Protein AF-A0A3R5TR55-F1 (afdb_monomer)

Sequence (119 aa):
MSLTFDVSVYDGDLQSVKTDYPVLFTKDITIIPKLSQFDVINPGEVRNDIYLTLSEAQFERGNKKSQKNVEVVVTVYNSKGKVVEKCIHHGCGEDPLIHFPSCVFYHDNQPKWQETIKV

Nearest PDB structures (foldseek):
  3l4c-assembly1_A  TM=9.268E-01  e=7.815E-06  Homo sapiens
  3l4c-assembly2_B  TM=9.134E-01  e=1.477E-05  Homo sapiens
  8xm7-assembly1_B  TM=7.752E-01  e=5.852E-06  Homo sapiens
  8zj2-assembly1_B  TM=7.527E-01  e=2.634E-05  Homo sapiens

InterPro domains:
  IPR026791 Dedicator of cytokinesis [PTHR45653] (2-119)
  IPR027007 C2 DOCK-type domain [PF14429] (43-119)
  IPR027007 C2 DOCK-type domain [PS51650] (47-119)
  IPR035892 C2 domain superfamily [G3DSA:2.60.40.150] (47-119)

Radius of gyration: 19.53 Å; Cα contacts (8 Å, |Δi|>4): 144; chains: 1; bounding box: 48×42×51 Å

pLDDT: mean 85.96, std 10.66, range [52.81, 97.44]

Mean predicted aligned error: 8.27 Å

Organism: Mytilus galloprovincialis (NCBI:txid29158)

Solvent-accessible surface area (backbone atoms only — not comparable to full-atom values): 7957 Å² total; per-residue (Å²): 138,86,87,86,87,86,87,86,86,78,78,77,54,76,66,54,41,48,69,78,44,47,78,73,69,74,52,98,68,79,83,71,74,79,87,61,86,69,96,69,80,59,91,91,61,90,80,80,76,43,78,47,67,48,51,67,51,81,56,86,57,76,96,52,94,60,51,51,68,46,72,52,74,51,71,52,63,47,100,85,72,45,75,45,71,56,47,37,35,61,78,74,88,58,81,47,30,53,63,49,74,50,78,67,39,79,58,35,41,65,44,67,69,69,46,66,36,38,63

Foldseek 3Di:
DDDDDDDDDDDDDPVVCCVVPVVVVPDPDFDDDPPDDDPDDDVPDPDPKDKDWPFKAADDPPPDPFADWDKDKDFDADPVRDTDAQQKAFDTPDTRHRIDIFDIDDRDRIDGRRGMIID

Secondary structure (DSSP, 8-state):
-----------S-HHHHHHH-TTGGGS---PPPP-S--S-PPTT------EEEE-------TT-SSPPPB--EEE-B-TTS-B-TT-BB-SSSSPPBSEEEPP-BTT-SS----EEEE-

Structure (mmCIF, N/CA/C/O backbone):
data_AF-A0A3R5TR55-F1
#
_entry.id   AF-A0A3R5TR55-F1
#
loop_
_atom_site.group_PDB
_atom_site.id
_atom_site.type_symbol
_atom_site.label_atom_id
_atom_site.label_alt_id
_atom_site.label_comp_id
_atom_site.label_asym_id
_atom_site.label_entity_id
_atom_site.label_seq_id
_atom_site.pdbx_PDB_ins_code
_atom_site.Cartn_x
_atom_site.Cartn_y
_atom_site.Cartn_z
_atom_site.occupancy
_atom_site.B_iso_or_equiv
_atom_site.auth_seq_id
_atom_site.auth_comp_id
_atom_site.auth_asym_id
_atom_site.auth_atom_id
_atom_site.pdbx_PDB_model_num
ATOM 1 N N . MET A 1 1 ? 8.200 18.795 15.076 1.00 59.66 1 MET A N 1
ATOM 2 C CA . MET A 1 1 ? 8.929 18.018 14.054 1.00 59.66 1 MET A CA 1
ATOM 3 C C . MET A 1 1 ? 8.429 18.507 12.707 1.00 59.66 1 MET A C 1
ATOM 5 O O . MET A 1 1 ? 7.226 18.467 12.499 1.00 59.66 1 MET A O 1
ATOM 9 N N . SER A 1 2 ? 9.295 19.077 11.872 1.00 71.62 2 SER A N 1
ATOM 10 C CA . SER A 1 2 ? 8.943 19.532 10.521 1.00 71.62 2 SER A CA 1
ATOM 11 C C . SER A 1 2 ? 9.573 18.583 9.512 1.00 71.62 2 SER A C 1
ATOM 13 O O . SER A 1 2 ? 10.767 18.303 9.607 1.00 71.62 2 SER A O 1
ATOM 15 N N . LEU A 1 3 ? 8.766 18.081 8.584 1.00 81.69 3 LEU A N 1
ATOM 16 C CA . LEU A 1 3 ? 9.216 17.262 7.467 1.00 81.69 3 LEU A CA 1
ATOM 17 C C . LEU A 1 3 ? 9.309 18.173 6.236 1.00 81.69 3 LEU A C 1
ATOM 19 O O . LEU A 1 3 ? 8.340 18.865 5.926 1.00 81.69 3 LEU A O 1
ATOM 23 N N . THR A 1 4 ? 10.463 18.201 5.571 1.00 88.81 4 THR A N 1
ATOM 24 C CA . THR A 1 4 ? 10.688 19.003 4.358 1.00 88.81 4 THR A CA 1
ATOM 25 C C . THR A 1 4 ? 10.917 18.061 3.187 1.00 88.81 4 THR A C 1
ATOM 27 O O . THR A 1 4 ? 11.747 17.159 3.282 1.00 88.81 4 THR A O 1
ATOM 30 N N . PHE A 1 5 ? 10.201 18.290 2.091 1.00 90.06 5 PHE A N 1
ATOM 31 C CA . PHE A 1 5 ? 10.363 17.564 0.835 1.00 90.06 5 PHE A CA 1
ATOM 32 C C . PHE A 1 5 ? 10.917 18.511 -0.228 1.00 90.06 5 PHE A C 1
ATOM 34 O O . PHE A 1 5 ? 10.512 19.671 -0.280 1.00 90.06 5 PHE A O 1
ATOM 41 N N . ASP A 1 6 ? 11.806 18.000 -1.075 1.00 90.62 6 ASP A N 1
ATOM 42 C CA . ASP A 1 6 ? 12.269 18.671 -2.287 1.00 90.62 6 ASP A CA 1
ATOM 43 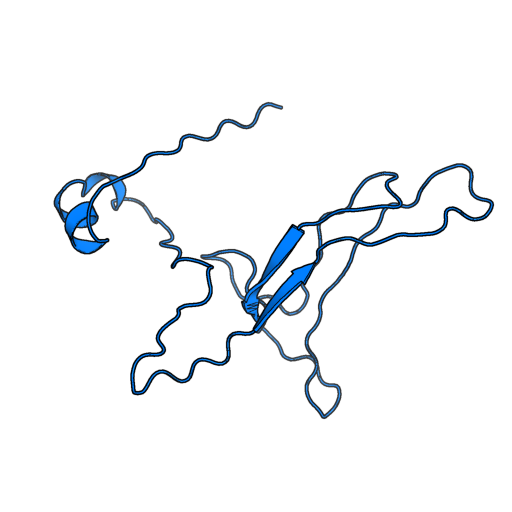C C . ASP A 1 6 ? 11.792 17.861 -3.497 1.00 90.62 6 ASP A C 1
ATOM 45 O O . ASP A 1 6 ? 11.890 16.631 -3.502 1.00 90.62 6 ASP A O 1
ATOM 49 N N . VAL A 1 7 ? 11.214 18.538 -4.487 1.00 91.19 7 VAL A N 1
ATOM 50 C CA . VAL A 1 7 ? 10.690 17.911 -5.704 1.00 91.19 7 VAL A CA 1
ATOM 51 C C . VAL A 1 7 ? 11.326 18.598 -6.898 1.00 91.19 7 VAL A C 1
ATOM 53 O O . VAL A 1 7 ? 11.190 19.807 -7.071 1.00 91.19 7 VAL A O 1
ATOM 56 N N . SER A 1 8 ? 11.975 17.804 -7.744 1.00 90.94 8 SER A N 1
ATOM 57 C CA . SER A 1 8 ? 12.573 18.245 -9.002 1.00 90.94 8 SER A CA 1
ATOM 58 C C . SER A 1 8 ? 11.951 17.476 -10.166 1.00 90.94 8 SER A C 1
ATOM 60 O O . SER A 1 8 ? 11.724 16.270 -10.065 1.00 90.94 8 SER A O 1
ATOM 62 N N . VAL A 1 9 ? 11.674 18.171 -11.269 1.00 91.88 9 VAL A N 1
ATOM 63 C CA . VAL A 1 9 ? 11.106 17.597 -12.497 1.00 91.88 9 VAL A CA 1
ATOM 64 C C . VAL A 1 9 ? 12.161 17.668 -13.595 1.00 91.88 9 VAL A C 1
ATOM 66 O O . VAL A 1 9 ? 1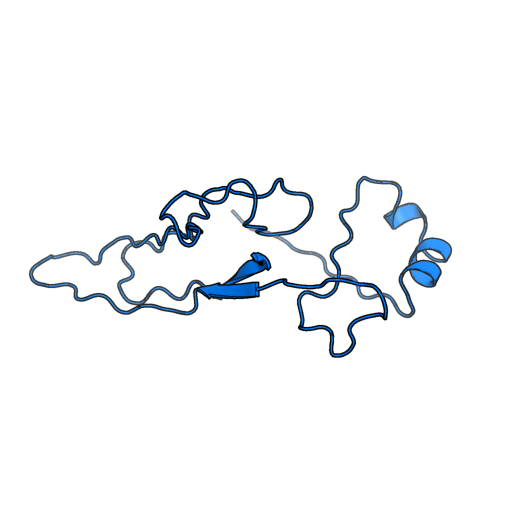2.826 18.691 -13.737 1.00 91.88 9 VAL A O 1
ATOM 69 N N . TYR A 1 10 ? 12.302 16.584 -14.354 1.00 92.50 10 TYR A N 1
ATOM 70 C CA . TYR A 1 10 ? 13.266 16.460 -15.445 1.00 92.50 10 TYR A CA 1
ATOM 71 C C . TYR A 1 10 ? 12.533 16.105 -16.738 1.00 92.50 10 TYR A C 1
ATOM 73 O O . TYR A 1 10 ? 11.588 15.314 -16.712 1.00 92.50 10 TYR A O 1
ATOM 81 N N . ASP A 1 11 ? 12.977 16.685 -17.850 1.00 91.94 11 ASP A N 1
ATOM 82 C CA . ASP A 1 11 ? 12.428 16.417 -19.176 1.00 91.94 11 ASP A CA 1
ATOM 83 C C . ASP A 1 11 ? 13.078 15.184 -19.819 1.00 91.94 11 ASP A C 1
ATOM 85 O O . ASP A 1 11 ? 14.268 14.922 -19.647 1.00 91.94 11 ASP A O 1
ATOM 89 N N . GLY A 1 12 ? 12.293 14.451 -20.609 1.00 89.00 12 GLY A N 1
ATOM 90 C CA . GLY A 1 12 ? 12.753 13.276 -21.350 1.00 89.00 12 GLY A CA 1
ATOM 91 C C . GLY A 1 12 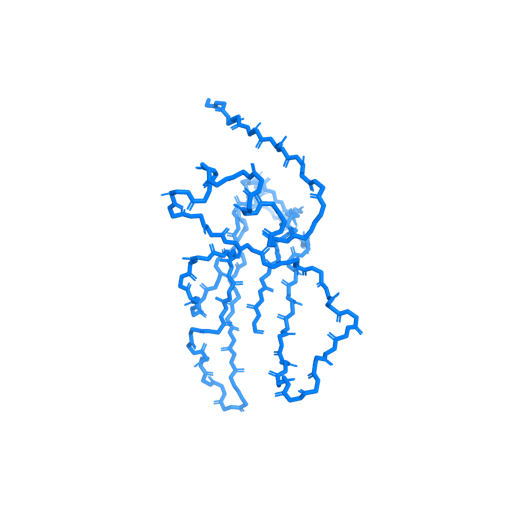? 12.442 11.945 -20.666 1.00 89.00 12 GLY A C 1
ATOM 92 O O . GLY A 1 12 ? 11.713 11.868 -19.676 1.00 89.00 12 GLY A O 1
ATOM 93 N N . ASP A 1 13 ? 12.952 10.863 -21.251 1.00 88.06 13 ASP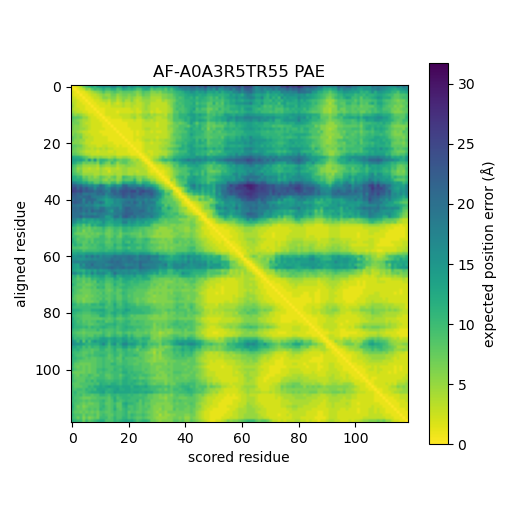 A N 1
ATOM 94 C CA . ASP A 1 13 ? 12.806 9.524 -20.690 1.00 88.06 13 ASP A CA 1
ATOM 95 C C . ASP A 1 13 ? 13.884 9.222 -19.637 1.00 88.06 13 ASP A C 1
ATOM 97 O O . ASP A 1 13 ? 14.853 9.959 -19.447 1.00 88.06 13 ASP A O 1
ATOM 101 N N . LEU A 1 14 ? 13.731 8.095 -18.940 1.00 87.00 14 LEU A N 1
ATOM 102 C CA . LEU A 1 14 ? 14.668 7.691 -17.893 1.00 87.00 14 LEU A CA 1
ATOM 103 C C . LEU A 1 14 ? 16.111 7.545 -18.406 1.00 87.00 14 LEU A C 1
ATOM 105 O O . LEU A 1 14 ? 17.044 7.744 -17.631 1.00 87.00 14 LEU A O 1
ATOM 109 N N . GLN A 1 15 ? 16.313 7.166 -19.672 1.00 89.94 15 GLN A N 1
ATOM 110 C CA . GLN A 1 15 ? 17.659 7.024 -20.228 1.00 89.94 15 GLN A CA 1
ATOM 111 C C . GLN A 1 15 ? 18.311 8.391 -20.431 1.00 89.94 15 GLN A C 1
ATOM 113 O O . GLN A 1 15 ? 19.437 8.591 -19.982 1.00 89.94 15 GLN A O 1
ATOM 118 N N . SER A 1 16 ? 17.573 9.336 -21.007 1.00 92.56 16 SER A N 1
ATOM 11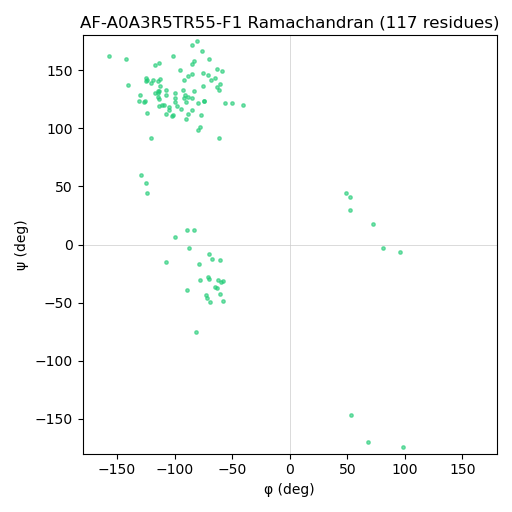9 C CA . SER A 1 16 ? 18.007 10.717 -21.225 1.00 92.56 16 SER A CA 1
ATOM 120 C C . SER A 1 16 ? 18.390 11.383 -19.902 1.00 92.56 16 SER A C 1
ATOM 122 O O . SER A 1 16 ? 19.506 11.871 -19.745 1.00 92.56 16 SER A O 1
ATOM 124 N N . VAL A 1 17 ? 17.523 11.272 -18.888 1.00 92.88 17 VAL A N 1
ATOM 125 C CA . VAL A 1 17 ? 17.775 11.850 -17.555 1.00 92.88 17 VAL A CA 1
ATOM 126 C C . VAL A 1 17 ? 19.004 11.223 -16.882 1.00 92.88 17 VAL A C 1
ATOM 128 O O . VAL A 1 17 ? 19.773 11.922 -16.224 1.00 92.88 17 VAL A O 1
ATOM 131 N N . LYS A 1 18 ? 19.236 9.914 -17.055 1.00 90.56 18 LYS A N 1
ATOM 132 C CA . LYS A 1 18 ? 20.442 9.243 -16.535 1.00 90.56 18 LYS A CA 1
ATOM 133 C C . LYS A 1 18 ? 21.724 9.739 -17.193 1.00 90.56 18 LYS A C 1
ATOM 135 O O . LYS A 1 18 ? 22.745 9.828 -16.513 1.00 90.56 18 LYS A O 1
ATOM 140 N N . THR A 1 19 ? 21.673 10.039 -18.486 1.00 92.94 19 THR A N 1
ATOM 141 C CA . THR A 1 19 ? 22.813 10.567 -19.238 1.00 92.94 19 THR A CA 1
ATOM 142 C C . THR A 1 19 ? 23.106 12.020 -18.878 1.00 92.94 19 THR A C 1
ATOM 144 O O . THR A 1 19 ? 24.268 12.356 -18.655 1.00 92.94 19 THR A O 1
ATOM 147 N N . ASP A 1 20 ? 22.073 12.854 -18.763 1.00 94.81 20 ASP A N 1
ATOM 148 C CA . ASP A 1 20 ? 22.221 14.292 -18.518 1.00 94.81 20 ASP A CA 1
ATOM 149 C C . ASP A 1 20 ? 22.540 14.609 -17.047 1.00 94.81 20 ASP A C 1
ATOM 151 O O . ASP A 1 20 ? 23.260 15.566 -16.748 1.00 94.81 20 ASP A O 1
ATOM 155 N N . TYR A 1 21 ? 22.063 13.776 -16.114 1.00 91.94 21 TYR A N 1
ATOM 156 C CA . TYR A 1 21 ? 22.211 13.979 -14.669 1.00 91.94 21 TYR A C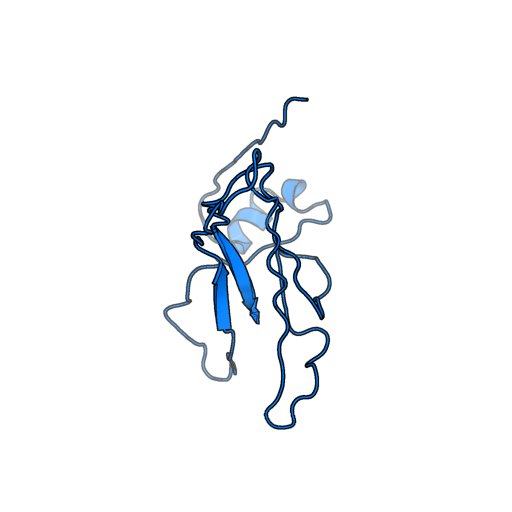A 1
ATOM 157 C C . TYR A 1 21 ? 22.772 12.740 -13.947 1.00 91.94 21 TYR A C 1
ATOM 159 O O . TYR A 1 21 ? 22.153 12.225 -13.008 1.00 91.94 21 TYR A O 1
ATOM 167 N N . PRO A 1 22 ? 23.978 12.263 -14.305 1.00 89.50 22 PRO A N 1
ATOM 168 C CA . PRO A 1 22 ? 24.521 11.008 -13.782 1.00 89.50 22 PRO A CA 1
ATOM 169 C C . PRO A 1 22 ? 24.721 11.035 -12.262 1.00 89.50 22 PRO A C 1
ATOM 171 O O . PRO A 1 22 ? 24.561 10.009 -11.606 1.00 89.50 22 PRO A O 1
ATOM 174 N N . VAL A 1 23 ? 25.008 12.210 -11.683 1.00 89.69 23 VAL A N 1
ATOM 175 C CA . VAL A 1 23 ? 25.217 12.396 -10.235 1.00 89.69 23 VAL A CA 1
ATOM 176 C C . VAL A 1 23 ? 23.986 11.998 -9.421 1.00 89.69 23 VAL A C 1
ATOM 178 O O . VAL A 1 23 ? 24.148 11.480 -8.316 1.00 89.69 23 VAL A O 1
ATOM 181 N N . LEU A 1 24 ? 22.774 12.173 -9.960 1.00 86.56 24 LEU A N 1
ATOM 182 C CA . LEU A 1 24 ? 21.553 11.754 -9.274 1.00 86.56 24 LEU A CA 1
ATOM 183 C C . LEU A 1 24 ? 21.576 10.244 -9.030 1.00 86.56 24 LEU A C 1
ATOM 185 O O . LEU A 1 24 ? 21.331 9.799 -7.920 1.00 86.56 24 LEU A O 1
ATOM 189 N N . PHE A 1 25 ? 22.002 9.457 -10.013 1.00 86.94 25 PHE A N 1
ATOM 190 C CA . PHE A 1 25 ? 21.952 7.993 -9.978 1.00 86.94 25 PHE A CA 1
ATOM 191 C C . PHE A 1 25 ? 23.199 7.331 -9.368 1.00 86.94 25 PHE A C 1
ATOM 193 O O . PHE A 1 25 ? 23.384 6.126 -9.508 1.00 86.94 25 PHE A O 1
ATOM 200 N N . THR A 1 26 ? 24.068 8.100 -8.705 1.00 82.06 26 THR A N 1
ATOM 201 C CA . THR A 1 26 ? 25.273 7.566 -8.037 1.00 82.06 26 THR A CA 1
ATOM 202 C C . THR A 1 26 ? 24.991 6.911 -6.686 1.00 82.06 26 THR A C 1
ATOM 204 O O . THR A 1 26 ? 25.833 6.177 -6.174 1.00 82.06 26 THR A O 1
ATOM 207 N N . LYS A 1 27 ? 23.823 7.186 -6.098 1.00 76.88 27 LYS A N 1
ATOM 208 C CA . LYS A 1 27 ? 23.339 6.569 -4.858 1.00 76.88 27 LYS A CA 1
ATOM 209 C C . LYS A 1 27 ? 22.322 5.480 -5.186 1.00 76.88 27 LYS A C 1
ATOM 211 O O . LYS A 1 27 ? 21.746 5.495 -6.273 1.00 76.88 27 LYS A O 1
ATOM 216 N N . ASP A 1 28 ? 22.057 4.593 -4.229 1.00 74.38 28 ASP A N 1
ATOM 217 C CA . ASP A 1 28 ? 20.946 3.642 -4.307 1.00 74.38 28 ASP A CA 1
ATOM 218 C C . ASP A 1 28 ? 19.618 4.411 -4.386 1.00 74.38 28 ASP A C 1
ATOM 220 O O . ASP A 1 28 ? 19.034 4.809 -3.377 1.00 74.38 28 ASP A O 1
ATOM 224 N N . ILE A 1 29 ? 19.176 4.689 -5.614 1.00 81.00 29 ILE A N 1
ATOM 225 C CA . ILE A 1 29 ? 17.881 5.290 -5.911 1.00 81.00 29 ILE A CA 1
ATOM 226 C C . ILE A 1 29 ? 16.933 4.184 -6.335 1.00 81.00 29 ILE A C 1
ATOM 228 O O . ILE A 1 29 ? 17.145 3.497 -7.337 1.00 81.00 29 ILE A O 1
ATOM 232 N N . THR A 1 30 ? 15.825 4.085 -5.615 1.00 80.06 30 THR A N 1
ATOM 233 C CA . THR A 1 30 ? 14.699 3.256 -6.018 1.00 80.06 30 THR A CA 1
ATOM 234 C C . THR A 1 30 ? 13.908 3.967 -7.113 1.00 80.06 30 THR A C 1
ATOM 236 O O . THR A 1 30 ? 13.261 4.987 -6.877 1.00 80.06 30 THR A O 1
ATOM 239 N N . ILE A 1 31 ? 13.951 3.423 -8.329 1.00 79.50 31 ILE A N 1
ATOM 240 C CA . ILE A 1 31 ? 13.166 3.928 -9.457 1.00 79.50 31 ILE A CA 1
ATOM 241 C C . ILE A 1 31 ? 11.780 3.297 -9.394 1.00 79.50 31 ILE A C 1
ATOM 243 O O . ILE A 1 31 ? 11.635 2.085 -9.548 1.00 79.50 31 ILE A O 1
ATOM 247 N N . ILE A 1 32 ? 10.765 4.133 -9.197 1.00 73.88 32 ILE A N 1
ATOM 248 C CA . ILE A 1 32 ? 9.375 3.692 -9.110 1.00 73.88 32 ILE A CA 1
ATOM 249 C C . ILE A 1 32 ? 8.713 3.899 -10.475 1.00 73.88 32 ILE A C 1
ATOM 251 O O . ILE A 1 32 ? 8.646 5.040 -10.943 1.00 73.88 32 ILE A O 1
ATOM 255 N N . PRO A 1 33 ? 8.216 2.841 -11.142 1.00 67.00 33 PRO A N 1
ATOM 256 C CA . PRO A 1 33 ? 7.396 3.020 -12.330 1.00 67.00 33 PRO A CA 1
ATOM 257 C C . PRO A 1 33 ? 6.105 3.753 -11.958 1.00 67.00 33 PRO A C 1
ATOM 259 O O . PRO A 1 33 ? 5.607 3.635 -10.838 1.00 67.00 33 PRO A O 1
ATOM 262 N N . LYS A 1 34 ? 5.540 4.501 -12.910 1.00 69.69 34 LYS A N 1
ATOM 263 C CA . LYS A 1 34 ? 4.273 5.213 -12.713 1.00 69.69 34 LYS A CA 1
ATOM 264 C C . LYS A 1 34 ? 3.224 4.247 -12.137 1.00 69.69 34 LYS A C 1
ATOM 266 O O . LYS A 1 34 ? 2.922 3.228 -12.748 1.00 69.69 34 LYS A O 1
ATOM 271 N N . LEU A 1 35 ? 2.679 4.580 -10.964 1.00 59.84 35 LEU A N 1
ATOM 272 C CA . LEU A 1 35 ? 1.669 3.778 -10.256 1.00 59.84 35 LEU A CA 1
ATOM 273 C C . LEU A 1 35 ? 0.295 3.782 -10.945 1.00 59.84 35 LEU A C 1
ATOM 275 O O . LEU A 1 35 ? -0.593 3.042 -10.536 1.00 59.84 35 LEU A O 1
ATOM 279 N N . SER A 1 36 ? 0.097 4.606 -11.979 1.00 57.69 36 SER A N 1
ATOM 280 C CA . SER A 1 36 ? -1.139 4.578 -12.755 1.00 57.69 36 SER A CA 1
ATOM 281 C C . SER A 1 36 ? -1.207 3.318 -13.608 1.00 57.69 36 SER A C 1
ATOM 283 O O . SER A 1 36 ? -0.196 2.883 -14.160 1.00 57.69 36 SER A O 1
ATOM 285 N N . GLN A 1 37 ? -2.422 2.808 -13.783 1.00 52.81 37 GLN A N 1
ATOM 286 C CA . GLN A 1 37 ? -2.771 1.804 -14.780 1.00 52.81 37 GLN A CA 1
ATOM 287 C C . GLN A 1 37 ? -2.048 2.108 -16.101 1.00 52.81 37 GLN A C 1
ATOM 289 O O . GLN A 1 37 ? -2.149 3.208 -16.643 1.00 52.81 37 GLN A O 1
ATOM 294 N N . PHE A 1 38 ? -1.223 1.168 -16.557 1.00 55.75 38 PHE A N 1
ATOM 295 C CA . PHE A 1 38 ? -0.620 1.263 -17.876 1.00 55.75 38 PHE A CA 1
ATOM 296 C C . PHE A 1 38 ? -1.723 0.942 -18.882 1.00 55.75 38 PHE A C 1
ATOM 298 O O . PHE A 1 38 ? -2.315 -0.133 -18.810 1.00 55.75 38 PHE A O 1
ATOM 305 N N . ASP A 1 39 ? -1.992 1.855 -19.814 1.00 55.12 39 ASP A N 1
ATOM 306 C CA . ASP A 1 39 ? -2.992 1.639 -20.869 1.00 55.12 39 ASP A CA 1
ATOM 307 C C . ASP A 1 39 ? -2.570 0.541 -21.866 1.00 55.12 39 ASP A C 1
ATOM 309 O O . ASP A 1 39 ? -3.383 0.070 -22.659 1.00 55.12 39 ASP A O 1
ATOM 313 N N . VAL A 1 40 ? -1.300 0.111 -21.834 1.00 60.06 40 VAL A N 1
ATOM 314 C CA . VAL A 1 40 ? -0.734 -0.878 -22.758 1.00 60.06 40 VAL A CA 1
ATOM 315 C C . VAL A 1 40 ? 0.024 -1.959 -21.988 1.00 60.06 40 VAL A C 1
ATOM 317 O O . VAL A 1 40 ? 0.957 -1.670 -21.241 1.00 60.06 40 VAL A O 1
ATOM 320 N N . ILE A 1 41 ? -0.376 -3.214 -22.204 1.00 64.38 41 ILE A N 1
ATOM 321 C CA . ILE A 1 41 ? 0.341 -4.418 -21.765 1.00 64.38 41 ILE A CA 1
ATOM 322 C C . ILE A 1 41 ? 1.262 -4.840 -22.911 1.00 64.38 41 ILE A C 1
ATOM 324 O O . ILE A 1 41 ? 0.793 -5.011 -24.041 1.00 64.38 41 ILE A O 1
ATOM 328 N N . ASN A 1 42 ? 2.559 -5.011 -22.647 1.00 73.38 42 ASN A N 1
ATOM 329 C CA . ASN A 1 42 ? 3.483 -5.457 -23.687 1.00 73.38 42 ASN A CA 1
ATOM 330 C C . ASN A 1 42 ? 3.191 -6.916 -24.085 1.00 73.38 42 ASN A C 1
ATOM 332 O O . ASN A 1 42 ? 2.912 -7.748 -23.215 1.00 73.38 42 ASN A O 1
ATOM 336 N N . PRO A 1 43 ? 3.291 -7.280 -25.378 1.00 73.44 43 PRO A N 1
ATOM 337 C CA . PRO A 1 43 ? 3.163 -8.669 -25.805 1.00 73.44 43 PRO A CA 1
ATOM 338 C C . PRO A 1 43 ? 4.181 -9.567 -25.083 1.00 73.44 43 PRO A C 1
ATOM 340 O O . PRO A 1 43 ? 5.385 -9.344 -25.173 1.00 73.44 43 PRO A O 1
ATOM 343 N N . GLY A 1 44 ? 3.692 -10.586 -24.371 1.00 72.25 44 GLY A N 1
ATOM 344 C CA . GLY A 1 44 ? 4.514 -11.509 -23.577 1.00 72.25 44 GLY A CA 1
ATOM 345 C C . GLY A 1 44 ? 4.625 -11.159 -22.088 1.00 72.25 44 GLY A C 1
ATOM 346 O O . GLY A 1 44 ? 5.140 -11.968 -21.319 1.00 72.25 44 GLY A O 1
ATOM 347 N N . GLU A 1 45 ? 4.105 -10.009 -21.658 1.00 69.62 45 GLU A N 1
ATOM 348 C CA . GLU A 1 45 ? 4.077 -9.610 -20.251 1.00 69.62 45 GLU A CA 1
ATOM 349 C C . GLU A 1 45 ? 2.782 -10.108 -19.584 1.00 69.62 45 GLU A C 1
ATOM 351 O O . GLU A 1 45 ? 1.685 -9.618 -19.856 1.00 69.62 45 GLU A O 1
ATOM 356 N N . VAL A 1 46 ? 2.888 -11.119 -18.712 1.00 65.19 46 VAL A N 1
ATOM 357 C CA . VAL A 1 46 ? 1.756 -11.575 -17.890 1.00 65.19 46 VAL A CA 1
ATOM 358 C C . VAL A 1 46 ? 1.614 -10.616 -16.715 1.00 65.19 46 VAL A C 1
ATOM 360 O O . VAL A 1 46 ? 2.325 -10.734 -15.719 1.00 65.19 46 VAL A O 1
ATOM 363 N N . ARG A 1 47 ? 0.694 -9.659 -16.835 1.00 70.06 47 ARG A N 1
ATOM 364 C CA . ARG A 1 47 ? 0.411 -8.685 -15.782 1.00 70.06 47 ARG A CA 1
ATOM 365 C C . ARG A 1 47 ? -0.931 -8.984 -15.128 1.00 70.06 47 ARG A C 1
ATOM 367 O O . ARG A 1 47 ? -1.973 -8.832 -15.756 1.00 70.06 47 ARG A O 1
ATOM 374 N N . ASN A 1 48 ? -0.890 -9.402 -13.866 1.00 75.12 48 ASN A N 1
ATOM 375 C CA . ASN A 1 48 ? -2.071 -9.574 -13.018 1.00 75.12 48 ASN A CA 1
ATOM 376 C C . ASN A 1 48 ? -1.924 -8.753 -11.730 1.00 75.12 48 ASN A C 1
ATOM 378 O O . ASN A 1 48 ? -2.149 -9.265 -10.640 1.00 75.12 48 ASN A O 1
ATOM 382 N N . ASP A 1 49 ? -1.469 -7.505 -11.873 1.00 79.06 49 ASP A N 1
ATOM 383 C CA . ASP A 1 49 ? -1.377 -6.575 -10.750 1.00 79.06 49 ASP A CA 1
ATOM 384 C C . ASP A 1 49 ? -2.782 -6.078 -10.396 1.00 79.06 49 ASP A C 1
ATOM 386 O O . ASP A 1 49 ? -3.475 -5.496 -11.238 1.00 79.06 49 ASP A O 1
ATOM 390 N N . ILE A 1 50 ? -3.184 -6.261 -9.145 1.00 85.56 50 ILE A N 1
ATOM 391 C CA . ILE A 1 50 ? -4.420 -5.705 -8.604 1.00 85.56 50 ILE A CA 1
ATOM 392 C C . ILE A 1 50 ? -4.047 -4.536 -7.704 1.00 85.56 50 ILE A C 1
ATOM 394 O O . ILE A 1 50 ? -3.377 -4.698 -6.689 1.00 85.56 50 ILE A O 1
ATOM 398 N N . TYR A 1 51 ? -4.510 -3.340 -8.050 1.00 87.81 51 TYR A N 1
ATOM 399 C CA . TYR A 1 51 ? -4.366 -2.179 -7.180 1.00 87.81 51 TYR A CA 1
ATOM 400 C C . TYR A 1 51 ? -5.578 -2.087 -6.255 1.00 87.81 51 TYR A C 1
ATOM 402 O O . TYR A 1 51 ? -6.718 -2.024 -6.718 1.00 87.81 51 TYR A O 1
ATOM 410 N N . LEU A 1 52 ? -5.327 -2.088 -4.948 1.00 91.44 52 LEU A N 1
ATOM 411 C CA . LEU A 1 52 ? -6.340 -1.917 -3.914 1.00 91.44 52 LEU A CA 1
ATOM 412 C C . LEU A 1 52 ? -6.086 -0.598 -3.195 1.00 91.44 52 LEU A C 1
ATOM 414 O O . LEU A 1 52 ? -5.001 -0.376 -2.662 1.00 91.44 52 LEU A O 1
ATOM 418 N N . THR A 1 53 ? -7.105 0.257 -3.150 1.00 93.50 53 THR A N 1
ATOM 419 C CA . THR A 1 53 ? -7.061 1.521 -2.413 1.00 93.50 53 THR A CA 1
ATOM 420 C C . THR A 1 53 ? -7.996 1.454 -1.213 1.00 93.50 53 THR A C 1
ATOM 422 O O . THR A 1 53 ? -9.206 1.284 -1.368 1.00 93.50 53 THR A O 1
ATOM 425 N N . LEU A 1 54 ? -7.443 1.620 -0.012 1.00 94.50 54 LEU A N 1
ATOM 426 C CA . LEU A 1 54 ? -8.212 1.884 1.199 1.00 94.50 54 LEU A CA 1
ATOM 427 C C . LEU A 1 54 ? -8.623 3.358 1.181 1.00 94.50 54 LEU A C 1
ATOM 429 O O . LEU A 1 54 ? -7.810 4.241 1.443 1.00 94.50 54 LEU A O 1
ATOM 433 N N . SER A 1 55 ? -9.873 3.641 0.821 1.00 95.38 55 SER A N 1
ATOM 434 C CA . SER A 1 55 ? -10.358 5.014 0.653 1.00 95.38 55 SER A CA 1
ATOM 435 C C . SER A 1 55 ? -10.728 5.654 1.991 1.00 95.38 55 SER A C 1
ATOM 437 O O . SER A 1 55 ? -9.994 6.495 2.510 1.00 95.38 55 SER A O 1
ATOM 439 N N . GLU A 1 56 ? -11.864 5.254 2.552 1.00 95.25 56 GLU A N 1
ATOM 440 C CA . GLU A 1 56 ? -12.436 5.790 3.781 1.00 95.25 56 GLU A CA 1
ATOM 441 C C . GLU A 1 56 ? -13.383 4.781 4.440 1.00 95.25 56 GLU A C 1
ATOM 443 O O . GLU A 1 56 ? -13.852 3.832 3.809 1.00 95.25 56 GLU A O 1
ATOM 448 N N . ALA A 1 57 ? -13.674 4.983 5.722 1.00 93.62 57 ALA A N 1
ATOM 449 C CA . ALA A 1 57 ? -14.682 4.219 6.448 1.00 93.62 57 ALA A CA 1
ATOM 450 C C . ALA A 1 57 ? -15.437 5.118 7.425 1.00 93.62 57 ALA A C 1
ATOM 452 O O . ALA A 1 57 ? -14.945 6.170 7.817 1.00 93.62 57 ALA A O 1
ATOM 453 N N . GLN A 1 58 ? -16.626 4.689 7.847 1.00 92.44 58 GLN A N 1
ATOM 454 C CA . GLN A 1 58 ? -17.432 5.391 8.840 1.00 92.44 58 GLN A CA 1
ATOM 455 C C . GLN A 1 58 ? -17.817 4.437 9.969 1.00 92.44 58 GLN A C 1
ATOM 457 O O . GLN A 1 58 ? -18.456 3.411 9.745 1.00 92.44 58 GLN A O 1
ATOM 462 N N . PHE A 1 59 ? -17.451 4.799 11.196 1.00 90.31 59 PHE A N 1
ATOM 463 C CA . PHE A 1 59 ? -17.719 4.014 12.395 1.00 90.31 59 PHE A CA 1
ATOM 464 C C . PHE A 1 59 ? -18.675 4.739 13.338 1.00 90.31 59 PHE A C 1
ATOM 466 O O . PHE A 1 59 ? -18.577 5.944 13.580 1.00 90.31 59 PHE A O 1
ATOM 473 N N . GLU A 1 60 ? -19.580 3.983 13.951 1.00 87.38 60 GLU A N 1
ATOM 474 C CA . GLU A 1 60 ? -20.431 4.514 15.008 1.00 87.38 60 GLU A CA 1
ATOM 475 C C . GLU A 1 60 ? -19.656 4.673 16.323 1.00 87.38 60 GLU A C 1
ATOM 477 O O . GLU A 1 60 ? -18.926 3.785 16.777 1.00 87.38 60 GLU A O 1
ATOM 482 N N . ARG A 1 61 ? -19.867 5.814 16.988 1.00 80.62 61 ARG A N 1
ATOM 483 C CA . ARG A 1 61 ? -19.315 6.091 18.323 1.00 80.62 61 ARG A CA 1
ATOM 484 C C . ARG A 1 61 ? -19.991 5.258 19.421 1.00 80.62 61 ARG A C 1
ATOM 486 O O . ARG A 1 61 ? -19.362 4.969 20.442 1.00 80.62 61 ARG A O 1
ATOM 493 N N . GLY A 1 62 ? -21.253 4.865 19.221 1.00 82.50 62 GLY A N 1
ATOM 494 C CA . GLY A 1 62 ? -22.086 4.247 20.255 1.00 82.50 62 GLY A CA 1
ATOM 495 C C . GLY A 1 62 ? -22.134 5.091 21.539 1.00 82.50 62 GLY A C 1
ATOM 496 O O . GLY A 1 62 ? -22.022 6.314 21.495 1.00 82.50 62 GLY A O 1
ATOM 497 N N . ASN A 1 63 ? -22.221 4.435 22.701 1.00 83.88 63 ASN A N 1
ATOM 498 C CA . ASN A 1 63 ? -22.309 5.093 24.016 1.00 83.88 63 ASN A CA 1
ATOM 499 C C . ASN A 1 63 ? -20.950 5.529 24.616 1.00 83.88 63 ASN A C 1
ATOM 501 O O . ASN A 1 63 ? -20.869 5.829 25.809 1.00 83.88 63 ASN A O 1
ATOM 505 N N . LYS A 1 64 ? -19.853 5.536 23.843 1.00 82.31 64 LYS A N 1
ATOM 506 C CA . LYS A 1 64 ? -18.511 5.864 24.362 1.00 82.31 64 LYS A CA 1
ATOM 507 C C . LYS A 1 64 ? -18.205 7.366 24.306 1.00 82.31 64 LYS A C 1
ATOM 509 O O . LYS A 1 64 ? -18.567 8.074 23.366 1.00 82.31 64 LYS A O 1
ATOM 514 N N . LYS A 1 65 ? -17.458 7.854 25.307 1.00 80.94 65 LYS A N 1
ATOM 515 C CA . LYS A 1 65 ? -17.043 9.266 25.400 1.00 80.94 65 LYS A CA 1
ATOM 516 C C . LYS A 1 65 ? -16.007 9.678 24.351 1.00 80.94 65 LYS A C 1
ATOM 518 O O . LYS A 1 65 ? -16.034 10.835 23.955 1.00 80.94 65 LYS A O 1
ATOM 523 N N . SER A 1 66 ? -15.147 8.788 23.870 1.00 84.38 66 SER A N 1
ATOM 524 C CA . SER A 1 66 ? -14.166 9.088 22.818 1.00 84.38 66 SER A CA 1
ATOM 525 C C . SER A 1 66 ? -14.462 8.315 21.535 1.00 84.38 66 SER A C 1
ATOM 527 O O . SER A 1 66 ? -15.133 7.279 21.557 1.00 84.38 66 SER A O 1
ATOM 529 N N . GLN A 1 67 ? -13.980 8.853 20.416 1.00 86.12 67 GLN A N 1
ATOM 530 C CA . GLN A 1 67 ? -13.925 8.142 19.140 1.00 86.12 67 GLN A CA 1
ATOM 531 C C . GLN A 1 67 ? -12.869 7.025 19.208 1.00 86.12 67 GLN A C 1
ATOM 533 O O . GLN A 1 67 ? -12.016 7.028 20.102 1.00 86.12 67 GLN A O 1
ATOM 538 N N . LYS A 1 68 ? -12.961 6.032 18.321 1.00 86.88 68 LYS A N 1
ATOM 539 C CA . LYS A 1 68 ? -12.017 4.907 18.293 1.00 86.88 68 LYS A CA 1
ATOM 540 C C . LYS A 1 68 ? -10.759 5.294 17.513 1.00 86.88 68 LYS A C 1
ATOM 542 O O . LYS A 1 68 ? -10.792 6.195 16.686 1.00 86.88 68 LYS A O 1
ATOM 547 N N . ASN A 1 69 ? -9.674 4.575 17.779 1.00 89.94 69 ASN A N 1
ATOM 548 C CA . ASN A 1 69 ? -8.531 4.525 16.875 1.00 89.94 69 ASN A CA 1
ATOM 549 C C . ASN A 1 69 ? -8.770 3.350 15.931 1.00 89.94 69 ASN A C 1
ATOM 551 O O . ASN A 1 69 ? -9.102 2.259 16.406 1.00 89.94 69 ASN A O 1
ATOM 555 N N . VAL A 1 70 ? -8.662 3.581 14.628 1.00 90.31 70 VAL A N 1
ATOM 556 C CA . VAL A 1 70 ? -9.012 2.581 13.615 1.00 90.31 70 VAL A CA 1
ATOM 557 C C . VAL A 1 70 ? -7.776 2.206 12.814 1.00 90.31 70 VAL A C 1
ATOM 559 O O . VAL A 1 70 ? -7.089 3.080 12.297 1.00 90.31 70 VAL A O 1
ATOM 562 N N . GLU A 1 71 ? -7.553 0.902 12.694 1.00 92.12 71 GLU A N 1
ATOM 563 C CA . GLU A 1 71 ? -6.565 0.272 11.822 1.00 92.12 71 GLU A CA 1
ATOM 564 C C . GLU A 1 71 ? -7.287 -0.740 10.926 1.00 92.12 71 GLU A C 1
ATOM 566 O O . GLU A 1 71 ? -8.196 -1.444 11.380 1.00 92.12 71 GLU A O 1
ATOM 571 N N . VAL A 1 72 ? -6.888 -0.816 9.660 1.00 93.50 72 VAL A N 1
ATOM 572 C CA . VAL A 1 72 ? -7.313 -1.842 8.711 1.00 93.50 72 VAL A CA 1
ATOM 573 C C . VAL A 1 72 ? -6.104 -2.698 8.371 1.00 93.50 72 VAL A C 1
ATOM 575 O O . VAL A 1 72 ? -5.046 -2.179 8.036 1.00 93.50 72 VAL A O 1
ATOM 578 N N . VAL A 1 73 ? -6.271 -4.019 8.423 1.00 95.94 73 VAL A N 1
ATOM 579 C CA . VAL A 1 73 ? -5.235 -4.966 8.004 1.00 95.94 73 VAL A CA 1
ATOM 580 C C . VAL A 1 73 ? -5.712 -5.709 6.766 1.00 95.94 73 VAL A C 1
ATOM 582 O O . VAL A 1 73 ? -6.720 -6.417 6.809 1.00 95.94 73 VAL A O 1
ATOM 585 N N . VAL A 1 74 ? -4.983 -5.570 5.661 1.00 96.19 74 VAL A N 1
ATOM 586 C CA . VAL A 1 74 ? -5.262 -6.296 4.416 1.00 96.19 74 VAL A CA 1
ATOM 587 C C . VAL A 1 74 ? -4.449 -7.587 4.385 1.00 96.19 74 VAL A C 1
ATOM 589 O O . VAL A 1 74 ? -3.255 -7.591 4.674 1.00 96.19 74 VAL A O 1
ATOM 592 N N . THR A 1 75 ? -5.103 -8.700 4.049 1.00 96.38 75 THR A N 1
ATOM 593 C CA . THR A 1 75 ? -4.483 -10.025 3.882 1.00 96.38 75 THR A CA 1
ATOM 594 C C . THR A 1 75 ? -5.109 -10.729 2.686 1.00 96.38 75 THR A C 1
ATOM 596 O O . THR A 1 75 ? -6.329 -10.714 2.524 1.00 96.38 75 THR A O 1
ATOM 599 N N . VAL A 1 76 ? -4.284 -11.369 1.862 1.00 95.69 76 VAL A N 1
ATOM 600 C CA . VAL A 1 76 ? -4.732 -12.060 0.649 1.00 95.69 76 VAL A CA 1
ATOM 601 C C . VAL A 1 76 ? -4.850 -13.553 0.922 1.00 95.69 76 VAL A C 1
ATOM 603 O O . VAL A 1 76 ? -3.920 -14.180 1.429 1.00 95.69 76 VAL A O 1
ATOM 606 N N . TYR A 1 77 ? -5.991 -14.132 0.556 1.00 96.25 77 TYR A N 1
ATOM 607 C CA . TYR A 1 77 ? -6.266 -15.558 0.700 1.00 96.25 77 TYR A CA 1
ATOM 608 C C . TYR A 1 77 ? -6.523 -16.193 -0.663 1.00 96.25 77 TYR A C 1
ATOM 610 O O . TYR A 1 77 ? -7.183 -15.611 -1.522 1.00 96.25 77 TYR A O 1
ATOM 618 N N . ASN A 1 78 ? -6.032 -17.415 -0.856 1.00 95.12 78 ASN A N 1
ATOM 619 C CA . ASN A 1 78 ? -6.365 -18.207 -2.035 1.00 95.12 78 ASN A CA 1
ATOM 620 C C . ASN A 1 78 ? -7.739 -18.890 -1.896 1.00 95.12 78 ASN A C 1
ATOM 622 O O . ASN A 1 78 ? -8.363 -18.884 -0.836 1.00 95.12 78 ASN A O 1
ATOM 626 N N . SER A 1 79 ? -8.184 -19.564 -2.959 1.00 96.75 79 SER A N 1
ATOM 627 C CA . SER A 1 79 ? -9.469 -20.284 -2.999 1.00 96.75 79 SER A CA 1
ATOM 628 C C . SER A 1 79 ? -9.617 -21.407 -1.963 1.00 96.75 79 SER A C 1
ATOM 630 O O . SER A 1 79 ? -10.721 -21.895 -1.742 1.00 96.75 79 SER A O 1
ATOM 632 N N . LYS A 1 80 ? -8.523 -21.823 -1.314 1.00 97.44 80 LYS A N 1
ATOM 633 C CA . LYS A 1 80 ? -8.507 -22.828 -0.241 1.00 97.44 80 LYS A CA 1
ATOM 634 C C . LYS A 1 80 ? -8.453 -22.195 1.156 1.00 97.44 80 LYS A C 1
ATOM 636 O O . LYS A 1 80 ? -8.250 -22.917 2.1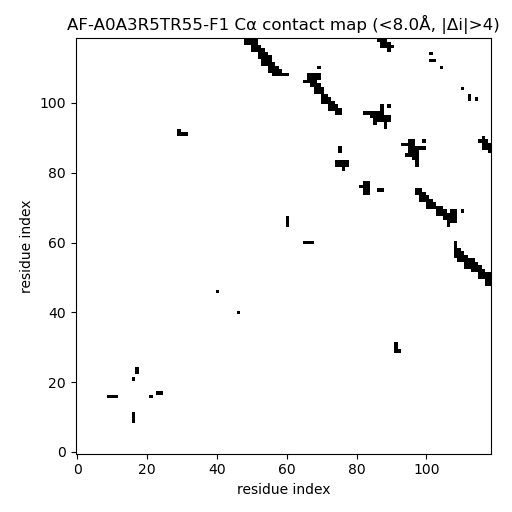28 1.00 97.44 80 LYS A O 1
ATOM 641 N N . GLY A 1 81 ? -8.568 -20.869 1.260 1.00 96.31 81 GLY A N 1
ATOM 642 C CA . GLY A 1 81 ? -8.487 -20.136 2.523 1.00 96.31 81 GLY A CA 1
ATOM 643 C C . GLY A 1 81 ? -7.080 -20.066 3.123 1.00 96.31 81 GLY A C 1
ATOM 644 O O . GLY A 1 81 ? -6.945 -19.780 4.310 1.00 96.31 81 GLY A O 1
ATOM 645 N N . LYS A 1 82 ? -6.020 -20.331 2.344 1.00 97.44 82 LYS A N 1
ATOM 646 C CA . LYS A 1 82 ? -4.634 -20.145 2.807 1.00 97.44 82 LYS A CA 1
ATOM 647 C C . LYS A 1 82 ? -4.137 -18.750 2.455 1.00 97.44 82 LYS A C 1
ATOM 649 O O . LYS A 1 82 ? -4.407 -18.275 1.353 1.00 97.44 82 LYS A O 1
ATOM 654 N N . VAL A 1 83 ? -3.378 -18.152 3.371 1.00 96.50 83 VAL A N 1
ATOM 655 C CA . VAL A 1 83 ? -2.711 -16.866 3.148 1.00 96.50 83 VAL A CA 1
ATOM 656 C C . VAL A 1 83 ? -1.721 -17.002 1.995 1.00 96.50 83 VAL A C 1
ATOM 658 O O . VAL A 1 83 ? -0.969 -17.977 1.924 1.00 96.50 83 VAL A O 1
ATOM 661 N N . VAL A 1 84 ? -1.754 -16.042 1.077 1.00 95.31 84 VAL A N 1
ATOM 662 C CA . VAL A 1 84 ? -0.761 -15.906 0.014 1.00 95.31 84 VAL A CA 1
ATOM 663 C C . VAL A 1 84 ? 0.375 -15.053 0.563 1.00 95.31 84 VAL A C 1
ATOM 665 O O . VAL A 1 84 ? 0.198 -13.875 0.861 1.00 95.31 84 VAL A O 1
ATOM 668 N N . GLU A 1 85 ? 1.541 -15.658 0.748 1.00 94.44 85 GLU A N 1
ATOM 669 C CA . GLU A 1 85 ? 2.698 -14.959 1.301 1.00 94.44 85 GLU A CA 1
ATOM 670 C C . GLU A 1 85 ? 3.335 -14.026 0.266 1.00 94.44 85 GLU A C 1
ATOM 672 O O . GLU A 1 85 ? 3.362 -14.343 -0.923 1.00 94.44 85 GLU A O 1
ATOM 677 N N . LYS A 1 86 ? 3.891 -12.901 0.739 1.00 91.19 86 LYS A N 1
ATOM 678 C CA . LYS A 1 86 ? 4.717 -11.974 -0.051 1.00 91.19 86 LYS A CA 1
ATOM 679 C C . LYS A 1 86 ? 4.065 -11.519 -1.365 1.00 91.19 86 LYS A C 1
ATOM 681 O O . LYS A 1 86 ? 4.735 -11.434 -2.391 1.00 91.19 86 LYS A O 1
ATOM 686 N N . CYS A 1 87 ? 2.765 -11.235 -1.330 1.00 91.31 87 CYS A N 1
ATOM 687 C CA . CYS A 1 87 ? 2.025 -10.743 -2.494 1.00 91.31 87 CYS A CA 1
ATOM 688 C C . CYS A 1 87 ? 1.645 -9.266 -2.389 1.00 91.31 87 CYS A C 1
ATOM 690 O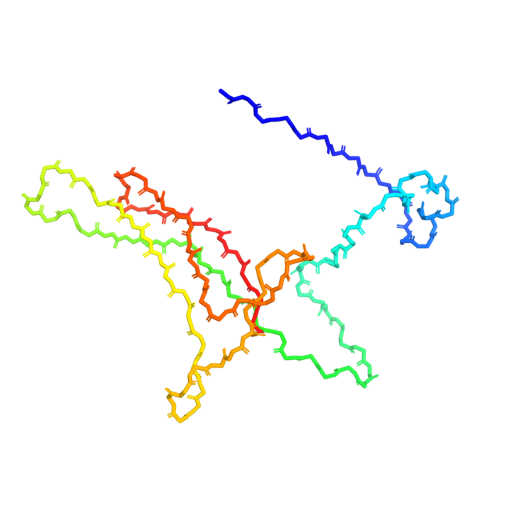 O . CYS A 1 87 ? 1.303 -8.667 -3.395 1.00 91.31 87 CYS A O 1
ATOM 692 N N . ILE A 1 88 ? 1.716 -8.651 -1.206 1.00 93.12 88 ILE A N 1
ATOM 693 C CA . ILE A 1 88 ? 1.310 -7.256 -1.044 1.00 93.12 88 ILE A CA 1
ATOM 694 C C . ILE A 1 88 ? 2.531 -6.348 -1.168 1.00 93.12 88 ILE A C 1
ATOM 696 O O . ILE A 1 88 ? 3.428 -6.371 -0.334 1.00 93.12 88 ILE A O 1
ATOM 700 N N . HIS A 1 89 ? 2.553 -5.497 -2.178 1.00 89.19 89 HIS A N 1
ATOM 701 C CA . HIS A 1 89 ? 3.568 -4.477 -2.383 1.00 89.19 89 HIS A CA 1
ATOM 702 C C . HIS A 1 89 ? 3.023 -3.118 -1.934 1.00 89.19 89 HIS A C 1
ATOM 704 O O . HIS A 1 89 ? 2.123 -2.551 -2.561 1.00 89.19 89 HIS A O 1
ATOM 710 N N . HIS A 1 90 ? 3.589 -2.595 -0.849 1.00 85.56 90 HIS A N 1
ATOM 711 C CA . HIS A 1 90 ? 3.368 -1.228 -0.390 1.00 85.56 90 HIS A CA 1
ATOM 712 C C . HIS A 1 90 ? 4.652 -0.427 -0.622 1.00 85.56 90 HIS A C 1
ATOM 714 O O . HIS A 1 90 ? 5.723 -0.806 -0.163 1.00 85.56 90 HIS A O 1
ATOM 720 N N . GLY A 1 91 ? 4.574 0.632 -1.422 1.00 77.50 91 GLY A N 1
ATOM 721 C CA . GLY A 1 91 ? 5.767 1.386 -1.804 1.00 77.50 91 GLY A CA 1
ATOM 722 C C . GLY A 1 91 ? 6.728 0.618 -2.721 1.00 77.50 91 GLY A C 1
ATOM 723 O O . GLY A 1 91 ? 6.403 -0.421 -3.299 1.00 77.50 91 GLY A O 1
ATOM 724 N N . CYS A 1 92 ? 7.912 1.188 -2.918 1.00 73.06 92 CYS A N 1
ATOM 725 C CA . CYS A 1 92 ? 8.925 0.652 -3.817 1.00 73.06 92 CYS A CA 1
ATOM 726 C C . CYS A 1 92 ? 10.240 0.455 -3.073 1.00 73.06 92 CYS A C 1
ATOM 728 O O . CYS A 1 92 ? 10.612 1.284 -2.247 1.00 73.06 92 CYS A O 1
ATOM 730 N N . GLY A 1 93 ? 10.959 -0.616 -3.408 1.00 73.38 93 GLY A N 1
ATOM 731 C CA . GLY A 1 93 ? 12.215 -0.983 -2.748 1.00 73.38 93 GLY A CA 1
ATOM 732 C C . GLY A 1 93 ? 12.028 -1.725 -1.424 1.00 73.38 93 GLY A C 1
ATOM 733 O O . GLY A 1 93 ? 13.015 -2.156 -0.840 1.00 73.38 93 GLY A O 1
ATOM 734 N N . GLU A 1 94 ? 10.787 -1.912 -0.978 1.00 82.19 94 GLU A N 1
ATOM 735 C CA . GLU A 1 94 ? 10.460 -2.711 0.198 1.00 82.19 94 GLU A CA 1
ATOM 736 C C . GLU A 1 94 ? 10.082 -4.143 -0.184 1.00 82.19 94 GLU A C 1
ATOM 738 O O . GLU A 1 94 ? 9.543 -4.403 -1.267 1.00 82.19 94 GLU A O 1
ATOM 743 N N . ASP A 1 95 ? 10.366 -5.076 0.725 1.00 88.19 95 ASP A N 1
ATOM 744 C CA . ASP A 1 95 ? 9.975 -6.467 0.554 1.00 88.19 95 ASP A CA 1
ATOM 745 C C . ASP A 1 95 ? 8.444 -6.608 0.565 1.00 88.19 95 ASP A C 1
ATOM 747 O O . ASP A 1 95 ? 7.7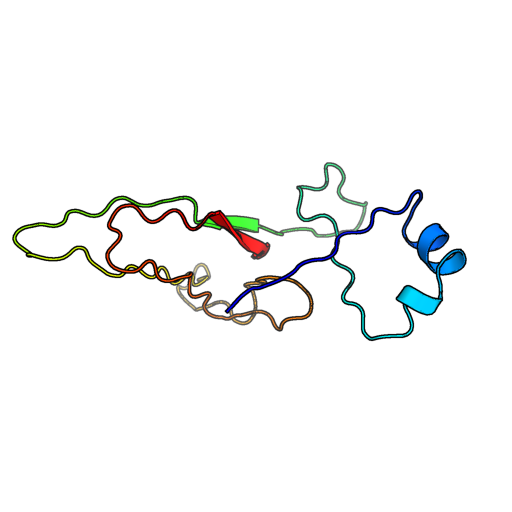57 -5.934 1.340 1.00 88.19 95 ASP A O 1
ATOM 751 N N . PRO A 1 96 ? 7.879 -7.514 -0.251 1.00 90.31 96 PRO A N 1
ATOM 752 C CA . PRO A 1 96 ? 6.444 -7.734 -0.257 1.00 90.31 96 PRO A CA 1
ATOM 753 C C . PRO A 1 96 ? 5.957 -8.268 1.094 1.00 90.31 96 PRO A C 1
ATOM 755 O O . PRO A 1 96 ? 6.527 -9.199 1.674 1.00 90.31 96 PRO A O 1
ATOM 758 N N . LEU A 1 97 ? 4.849 -7.712 1.565 1.00 93.38 97 LEU A N 1
ATOM 759 C CA . LEU A 1 97 ? 4.207 -8.052 2.820 1.00 93.38 97 LEU A CA 1
ATOM 760 C C . LEU A 1 97 ? 3.264 -9.253 2.677 1.00 93.38 97 LEU A C 1
ATOM 762 O O . LEU A 1 97 ? 2.718 -9.557 1.612 1.00 93.38 97 LEU A O 1
ATOM 766 N N . ILE A 1 98 ? 3.049 -9.921 3.809 1.00 95.44 98 ILE A N 1
ATOM 767 C CA . ILE A 1 98 ? 1.985 -10.918 4.001 1.00 95.44 98 ILE A CA 1
ATOM 768 C C . ILE A 1 98 ? 0.704 -10.229 4.501 1.00 95.44 98 ILE A C 1
ATOM 770 O O . ILE A 1 98 ? -0.401 -10.562 4.075 1.00 95.44 98 ILE A O 1
ATOM 774 N N . HIS A 1 99 ? 0.871 -9.243 5.387 1.00 95.38 99 HIS A N 1
ATOM 775 C CA . HIS A 1 99 ? -0.195 -8.437 5.971 1.00 95.38 99 HIS A CA 1
ATOM 776 C C . HIS A 1 99 ? 0.175 -6.966 5.821 1.00 95.38 99 HIS A C 1
ATOM 778 O O . HIS A 1 99 ? 1.276 -6.579 6.208 1.00 95.38 99 HIS A O 1
ATOM 784 N N . PHE A 1 100 ? -0.734 -6.157 5.288 1.00 95.19 100 PHE A N 1
ATOM 785 C CA . PHE A 1 100 ? -0.552 -4.712 5.198 1.00 95.19 100 PHE A CA 1
ATOM 786 C C . PHE A 1 100 ? -1.372 -4.013 6.288 1.00 95.19 100 PHE A C 1
ATOM 788 O O . PHE A 1 100 ? -2.603 -4.059 6.206 1.00 95.19 100 PHE A O 1
ATOM 795 N N . PRO A 1 101 ? -0.732 -3.414 7.309 1.00 95.19 101 PRO A N 1
ATOM 796 C CA . PRO A 1 101 ? -1.402 -2.560 8.281 1.00 95.19 101 PRO A CA 1
ATOM 797 C C . PRO A 1 101 ? -1.539 -1.131 7.739 1.00 95.19 101 PRO A C 1
ATOM 799 O O . PRO A 1 101 ? -0.571 -0.554 7.246 1.00 95.19 101 PRO A O 1
ATOM 802 N N . SER A 1 102 ? -2.733 -0.555 7.851 1.00 94.81 102 SER A N 1
ATOM 803 C CA . SER A 1 102 ? -2.974 0.837 7.477 1.00 94.81 102 SER A CA 1
ATOM 804 C C . SER A 1 102 ? -2.443 1.816 8.524 1.00 94.81 102 SER A C 1
ATOM 806 O O . SER A 1 102 ? -2.252 1.460 9.689 1.00 94.81 102 SER A O 1
ATOM 808 N N . CYS A 1 103 ? -2.347 3.099 8.175 1.00 93.56 103 CYS A N 1
ATOM 809 C CA . CYS A 1 103 ? -2.174 4.148 9.175 1.00 93.56 103 CYS A CA 1
ATOM 810 C C . CYS A 1 103 ? -3.332 4.149 10.193 1.00 93.56 103 CYS A C 1
ATOM 812 O O . CYS A 1 103 ? -4.478 3.805 9.875 1.00 93.56 103 CYS A O 1
ATOM 814 N N . VAL A 1 104 ? -3.031 4.555 11.429 1.00 94.44 104 VAL A N 1
ATOM 815 C CA . VAL A 1 104 ? -4.003 4.640 12.523 1.00 94.44 104 VAL A CA 1
ATOM 816 C C . VAL A 1 104 ? -4.369 6.092 12.779 1.00 94.44 104 VAL A C 1
ATOM 818 O O . VAL A 1 104 ? -3.543 6.885 13.233 1.00 94.44 104 VAL A O 1
ATOM 821 N N . PHE A 1 105 ? -5.637 6.430 12.556 1.00 89.69 105 PHE A N 1
ATOM 822 C CA . PHE A 1 105 ? -6.152 7.755 12.882 1.00 89.69 105 PHE A CA 1
ATOM 823 C C . PHE A 1 105 ? -6.583 7.816 14.347 1.00 89.69 105 PHE A C 1
ATOM 825 O O . PHE A 1 105 ? -7.354 6.982 14.830 1.00 89.69 105 PHE A O 1
ATOM 832 N N . TYR A 1 106 ? -6.055 8.802 15.071 1.00 90.06 106 TYR A N 1
ATOM 833 C CA . TYR A 1 106 ? -6.330 8.979 16.491 1.00 90.06 106 TYR A CA 1
ATOM 834 C C . TYR A 1 106 ? -7.679 9.658 16.710 1.00 90.06 106 TYR A C 1
ATOM 836 O O . TYR A 1 106 ? -7.875 10.793 16.280 1.00 90.06 106 TYR A O 1
ATOM 844 N N . HIS A 1 107 ? -8.573 8.987 17.440 1.00 89.62 107 HIS A N 1
ATOM 845 C CA . HIS A 1 107 ? -9.915 9.481 17.749 1.00 89.62 107 HIS A CA 1
ATOM 846 C C . HIS A 1 107 ? -10.659 10.005 16.511 1.00 89.62 107 HIS A C 1
ATOM 848 O O . HIS A 1 107 ? -11.306 11.051 16.583 1.00 89.62 107 HIS A O 1
ATOM 854 N N . ASP A 1 108 ? -10.579 9.256 15.413 1.00 90.12 108 ASP A N 1
ATOM 855 C CA . ASP A 1 108 ? -11.269 9.563 14.169 1.00 90.12 108 ASP A CA 1
ATOM 856 C C . ASP A 1 108 ? -12.135 8.372 13.753 1.00 90.12 108 ASP A C 1
ATOM 858 O O . ASP A 1 108 ? -11.655 7.282 13.442 1.00 90.12 108 ASP A O 1
ATOM 862 N N . ASN A 1 109 ? -13.445 8.581 13.784 1.00 89.56 109 ASN A N 1
ATOM 863 C CA . ASN A 1 109 ? -14.433 7.602 13.354 1.00 89.56 109 ASN A CA 1
ATOM 864 C C . ASN A 1 109 ? -14.749 7.688 11.850 1.00 89.56 109 ASN A C 1
ATOM 866 O O . ASN A 1 109 ? -15.557 6.889 11.374 1.00 89.56 109 ASN A O 1
ATOM 870 N N . GLN A 1 110 ? -14.172 8.644 11.118 1.00 93.06 110 GLN A N 1
ATOM 871 C CA . GLN A 1 110 ? -14.291 8.772 9.665 1.00 93.06 110 GLN A CA 1
ATOM 872 C C . GLN A 1 110 ? -12.908 8.806 8.984 1.00 93.06 110 GLN A C 1
ATOM 874 O O . GLN A 1 110 ? -12.629 9.732 8.217 1.00 93.06 110 GLN A O 1
ATOM 879 N N . PRO A 1 111 ? -12.028 7.819 9.259 1.00 94.62 111 PRO A N 1
ATOM 880 C CA . PRO A 1 111 ? -10.678 7.813 8.714 1.00 94.62 111 PRO A CA 1
ATOM 881 C C . PRO A 1 111 ? -10.706 7.775 7.186 1.00 94.62 111 PRO A C 1
ATOM 883 O O . PRO A 1 111 ? -11.482 7.031 6.578 1.00 94.62 111 PRO A O 1
ATOM 886 N N . LYS A 1 112 ? -9.819 8.562 6.576 1.00 95.44 112 LYS A N 1
ATOM 887 C CA . LYS A 1 112 ? -9.585 8.598 5.129 1.00 95.44 112 LYS A CA 1
ATOM 888 C C . LYS A 1 112 ? -8.129 8.245 4.863 1.00 95.44 112 LYS A C 1
ATOM 890 O O . LYS A 1 112 ? -7.273 9.123 4.896 1.00 95.44 112 LYS A O 1
ATOM 895 N N . TRP A 1 113 ? -7.851 6.963 4.644 1.00 95.44 113 TRP A N 1
ATOM 896 C CA . TRP A 1 113 ? -6.484 6.481 4.440 1.00 95.44 113 TRP A CA 1
ATOM 897 C C . TRP A 1 113 ? -5.909 6.965 3.113 1.00 95.44 113 TRP A C 1
ATOM 899 O O . TRP A 1 113 ? -4.811 7.509 3.084 1.00 95.44 113 TRP A O 1
ATOM 909 N N . GLN A 1 114 ? -6.661 6.796 2.020 1.00 93.88 114 GLN A N 1
ATOM 910 C CA . GLN A 1 114 ? -6.163 7.005 0.653 1.00 93.88 114 GLN A CA 1
ATOM 911 C C . GLN A 1 114 ? -4.862 6.229 0.377 1.00 93.88 114 GLN A C 1
ATOM 913 O O . GLN A 1 114 ? -4.021 6.632 -0.427 1.00 93.88 114 GLN A O 1
ATOM 918 N N . GLU A 1 115 ? -4.702 5.089 1.046 1.00 92.62 115 GLU A N 1
ATOM 919 C CA . GLU A 1 115 ? -3.534 4.228 0.927 1.00 92.62 115 GLU A CA 1
ATOM 920 C C . GLU A 1 115 ? -3.761 3.239 -0.210 1.00 92.62 115 GLU A C 1
ATOM 922 O O . GLU A 1 115 ? -4.779 2.548 -0.245 1.00 92.62 115 GLU A O 1
ATOM 927 N N . THR A 1 116 ? -2.821 3.178 -1.153 1.00 91.00 116 THR A N 1
ATOM 928 C CA . THR A 1 116 ? -2.890 2.265 -2.297 1.00 91.00 116 THR A CA 1
ATOM 929 C C . THR A 1 116 ? -1.776 1.237 -2.212 1.00 91.00 116 THR A C 1
ATOM 931 O O . THR A 1 116 ? -0.601 1.590 -2.116 1.00 91.00 116 THR A O 1
ATOM 934 N N . ILE A 1 117 ? -2.159 -0.033 -2.287 1.00 90.88 117 ILE A N 1
ATOM 935 C CA . ILE A 1 117 ? -1.259 -1.183 -2.342 1.00 90.88 117 ILE A CA 1
ATOM 936 C C . ILE A 1 117 ? -1.438 -1.918 -3.667 1.00 90.88 117 ILE A C 1
ATOM 938 O O . ILE A 1 117 ? -2.506 -1.872 -4.282 1.00 90.88 117 ILE A O 1
ATOM 942 N N . LYS A 1 118 ? -0.389 -2.613 -4.098 1.00 89.19 118 LYS A N 1
ATOM 943 C CA . LYS A 1 118 ? -0.424 -3.515 -5.250 1.00 89.19 118 LYS A CA 1
ATOM 944 C C . LYS A 1 118 ? -0.376 -4.956 -4.750 1.00 89.19 118 LYS A C 1
ATOM 946 O O . LYS A 1 118 ? 0.452 -5.264 -3.901 1.00 89.19 118 LYS A O 1
ATOM 951 N N . VAL A 1 119 ? -1.249 -5.810 -5.264 1.00 89.12 119 VAL A N 1
ATOM 952 C CA . VAL A 1 119 ? -1.330 -7.250 -4.979 1.00 89.12 119 VAL A CA 1
ATOM 953 C C . VAL A 1 119 ? -1.027 -8.043 -6.239 1.00 89.12 119 VAL A C 1
ATOM 955 O O . VAL A 1 119 ? -1.469 -7.584 -7.318 1.00 89.12 119 VAL A O 1
#